Protein AF-A0A523I9Y6-F1 (afdb_monomer_lite)

Sequence (114 aa):
MLWNQKNKSGVCVKTKSHDEVIRVEDNHPALVNKKSFSKVEEFLKNRSPKIPHPRTTNSKYLLSGLLFCARCEPSMVGSAAKSLQHFYYACQNYSTREQICSAKMVNRAKIEKF

Foldseek 3Di:
DKPPQWDDDDPDIDGDDPVRIDDDPPPDPDPDDPVVVVVVVVVCVCVPCVNPPPCQVPDPAPCFVPAADPPQRATWDWDAPDVNPFIWTHHPCVVPPPPRDPDDTHGRVVVVVD

Structure (mmCIF, N/CA/C/O backbone):
data_AF-A0A523I9Y6-F1
#
_entry.id   AF-A0A523I9Y6-F1
#
loop_
_atom_site.group_PDB
_atom_site.id
_atom_site.type_symbol
_atom_site.label_atom_id
_atom_site.label_alt_id
_atom_site.label_comp_id
_atom_site.label_asym_id
_atom_site.label_entity_id
_atom_site.label_seq_id
_atom_site.pdbx_PDB_ins_code
_atom_site.Cartn_x
_atom_site.Cartn_y
_atom_site.Cartn_z
_atom_site.occupancy
_atom_site.B_iso_or_equiv
_atom_site.auth_seq_id
_atom_site.auth_comp_id
_atom_site.auth_asym_id
_atom_site.auth_atom_id
_atom_site.pdbx_PDB_model_num
ATOM 1 N N . MET A 1 1 ? 21.692 -1.315 -26.361 1.00 66.56 1 MET A N 1
ATOM 2 C CA . MET A 1 1 ? 22.968 -1.164 -25.606 1.00 66.56 1 MET A CA 1
ATOM 3 C C . MET A 1 1 ? 23.007 0.232 -24.986 1.00 66.56 1 MET A C 1
ATOM 5 O O . MET A 1 1 ? 22.569 1.163 -25.651 1.00 66.56 1 MET A O 1
ATOM 9 N N . LEU A 1 2 ? 23.452 0.382 -23.730 1.00 70.00 2 LEU A N 1
ATOM 10 C CA . LEU A 1 2 ? 23.564 1.684 -23.047 1.00 70.00 2 LEU A CA 1
ATOM 11 C C . LEU A 1 2 ? 25.017 2.156 -23.086 1.00 70.00 2 LEU A C 1
ATOM 13 O O . LEU A 1 2 ? 25.896 1.461 -22.576 1.00 70.00 2 LEU A O 1
ATOM 17 N N . TRP A 1 3 ? 25.260 3.327 -23.667 1.00 74.56 3 TRP A N 1
ATOM 18 C CA . TRP A 1 3 ? 26.588 3.935 -23.733 1.00 74.56 3 TRP A CA 1
ATOM 19 C C . TRP A 1 3 ? 26.633 5.225 -22.906 1.00 74.56 3 TRP A C 1
ATOM 21 O O . TRP A 1 3 ? 25.608 5.871 -22.692 1.00 74.56 3 TRP A O 1
ATOM 31 N N . ASN A 1 4 ? 27.819 5.602 -22.419 1.00 80.25 4 ASN A N 1
ATOM 32 C CA . ASN A 1 4 ? 28.042 6.870 -21.705 1.00 80.25 4 ASN A CA 1
ATOM 33 C C . ASN A 1 4 ? 27.226 7.060 -20.398 1.00 80.25 4 ASN A C 1
ATOM 35 O O . ASN A 1 4 ? 26.912 8.177 -20.011 1.00 80.25 4 ASN A O 1
ATOM 39 N N . GLN A 1 5 ? 26.871 5.986 -19.685 1.00 78.19 5 GLN A N 1
ATOM 40 C CA . GLN A 1 5 ? 25.910 6.056 -18.567 1.00 78.19 5 GLN A CA 1
ATOM 41 C C . GLN A 1 5 ? 26.435 6.743 -17.287 1.00 78.19 5 GLN A C 1
ATOM 43 O O . GLN A 1 5 ? 25.653 7.244 -16.474 1.00 78.19 5 GLN A O 1
ATOM 48 N N . LYS A 1 6 ? 27.748 6.718 -17.051 1.00 80.56 6 LYS A N 1
ATOM 49 C CA . LYS A 1 6 ? 28.347 7.096 -15.763 1.00 80.56 6 LYS A CA 1
ATOM 50 C C . LYS A 1 6 ? 29.455 8.117 -15.977 1.00 80.56 6 LYS A C 1
ATOM 52 O O . LYS A 1 6 ? 30.318 7.902 -16.821 1.00 80.56 6 LYS A O 1
ATOM 57 N N . ASN A 1 7 ? 29.465 9.170 -15.165 1.00 73.19 7 ASN A N 1
ATOM 58 C CA . ASN A 1 7 ? 30.633 10.034 -15.008 1.00 73.19 7 ASN A CA 1
ATOM 59 C C . ASN A 1 7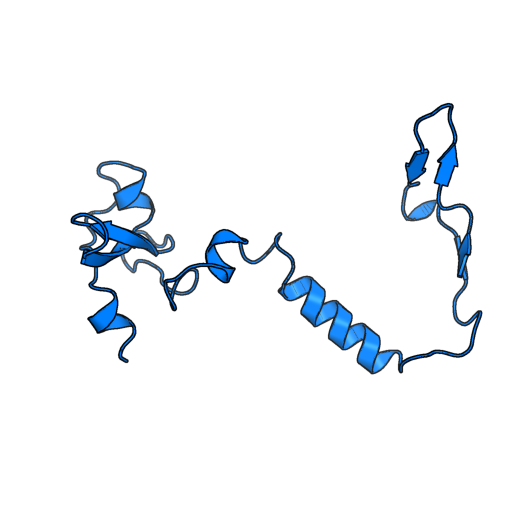 ? 31.384 9.625 -13.741 1.00 73.19 7 ASN A C 1
ATOM 61 O O . ASN A 1 7 ? 30.776 9.420 -12.686 1.00 73.19 7 ASN A O 1
ATOM 65 N N . LYS A 1 8 ? 32.710 9.523 -13.841 1.00 63.44 8 LYS A N 1
ATOM 66 C CA . LYS A 1 8 ? 33.591 9.395 -12.680 1.00 63.44 8 LYS A CA 1
ATOM 67 C C . LYS A 1 8 ? 34.227 10.753 -12.416 1.00 63.44 8 LYS A C 1
ATOM 69 O O . LYS A 1 8 ? 35.038 11.214 -13.209 1.00 63.44 8 LYS A O 1
ATOM 74 N N . SER A 1 9 ? 33.858 11.376 -11.304 1.00 62.06 9 SER A N 1
ATOM 75 C CA . SER A 1 9 ? 34.531 12.561 -10.772 1.00 62.06 9 SER A CA 1
ATOM 76 C C . SER A 1 9 ? 35.033 12.207 -9.371 1.00 62.06 9 SER A C 1
ATOM 78 O O . SER A 1 9 ? 34.295 12.337 -8.393 1.00 62.06 9 SER A O 1
ATOM 80 N N . GLY A 1 10 ? 36.251 11.667 -9.284 1.00 70.81 10 GLY A N 1
ATOM 81 C CA . GLY A 1 10 ? 36.815 11.134 -8.037 1.00 70.81 10 GLY A CA 1
ATOM 82 C C . GLY A 1 10 ? 36.227 9.772 -7.630 1.00 70.81 10 GLY A C 1
ATOM 83 O O . GLY A 1 10 ? 35.988 8.916 -8.481 1.00 70.81 10 GLY A O 1
ATOM 84 N N . VAL A 1 11 ? 36.003 9.566 -6.325 1.00 75.69 11 VAL A N 1
ATOM 85 C CA . VAL A 1 11 ? 35.481 8.308 -5.736 1.00 75.69 11 VAL A CA 1
ATOM 86 C C . VAL A 1 11 ? 33.990 8.094 -6.043 1.00 75.69 11 VAL A C 1
ATOM 88 O O . VAL A 1 11 ? 33.521 6.961 -6.152 1.00 75.69 11 VAL A O 1
ATOM 91 N N . CYS A 1 12 ? 33.232 9.177 -6.223 1.00 60.25 12 CYS A N 1
ATOM 92 C CA . CYS A 1 12 ? 31.788 9.124 -6.424 1.00 60.25 12 CYS A CA 1
ATOM 93 C C . CYS A 1 12 ? 31.440 8.909 -7.904 1.00 60.25 12 CYS A C 1
ATOM 95 O O . CYS A 1 12 ? 31.819 9.701 -8.770 1.00 60.25 12 CYS A O 1
ATOM 97 N N . VAL A 1 13 ? 30.653 7.870 -8.189 1.00 76.44 13 VAL A N 1
ATOM 98 C CA . VAL A 1 13 ? 30.128 7.590 -9.532 1.00 76.44 13 VAL A CA 1
ATOM 99 C C . VAL A 1 13 ? 28.681 8.059 -9.607 1.00 76.44 13 VAL A C 1
ATOM 101 O O . VAL A 1 13 ? 27.813 7.492 -8.946 1.00 76.44 13 VAL A O 1
ATOM 104 N N . LYS A 1 14 ? 28.413 9.087 -10.416 1.00 76.31 14 LYS A N 1
ATOM 105 C CA . LYS A 1 14 ? 27.053 9.593 -10.649 1.00 76.31 14 LYS A CA 1
ATOM 106 C C . LYS A 1 14 ? 26.523 9.063 -11.981 1.00 76.31 14 LYS A C 1
ATOM 108 O O . LYS A 1 14 ? 27.236 9.065 -12.989 1.00 76.31 14 LYS A O 1
ATOM 113 N N . THR A 1 15 ? 25.276 8.598 -11.987 1.00 79.62 15 THR A N 1
ATOM 114 C CA . THR A 1 15 ? 24.532 8.297 -13.218 1.00 79.62 15 THR A CA 1
ATOM 115 C C . THR A 1 15 ? 24.112 9.590 -13.900 1.00 79.62 15 THR A C 1
ATOM 117 O O . THR A 1 15 ? 23.642 10.508 -13.227 1.00 79.62 15 THR A O 1
ATOM 120 N N . LYS A 1 16 ? 24.292 9.655 -15.222 1.00 81.19 16 LYS A N 1
ATOM 121 C CA . LYS A 1 16 ? 23.881 10.810 -16.027 1.00 81.19 16 LYS A CA 1
ATOM 122 C C . LYS A 1 16 ? 22.364 10.931 -16.133 1.00 81.19 16 LYS A C 1
ATOM 124 O O . LYS A 1 16 ? 21.639 9.955 -15.915 1.00 81.19 16 LYS A O 1
ATOM 129 N N . SER A 1 17 ? 21.922 12.136 -16.493 1.00 80.06 17 SER A N 1
ATOM 130 C CA . SER A 1 17 ? 20.553 12.403 -16.941 1.00 80.06 17 SER A CA 1
ATOM 131 C C . SER A 1 17 ? 20.162 11.456 -18.079 1.00 80.06 17 SER A C 1
ATOM 133 O O . SER A 1 17 ? 21.022 11.043 -18.855 1.00 80.06 17 SER A O 1
ATOM 135 N N . HIS A 1 18 ? 18.876 11.115 -18.192 1.00 76.25 18 HIS A N 1
ATOM 136 C CA . HIS A 1 18 ? 18.375 10.213 -19.235 1.00 76.25 18 HIS A CA 1
ATOM 137 C C . HIS A 1 18 ? 18.714 10.715 -20.647 1.00 76.25 18 HIS A C 1
ATOM 139 O O . HIS A 1 18 ? 19.183 9.913 -21.452 1.00 76.25 18 HIS A O 1
ATOM 145 N N . ASP A 1 19 ? 18.598 12.024 -20.889 1.00 79.50 19 ASP A N 1
ATOM 146 C CA . ASP A 1 19 ? 18.868 12.661 -22.188 1.00 79.50 19 ASP A CA 1
ATOM 147 C C . ASP A 1 19 ? 20.335 12.565 -22.638 1.00 79.50 19 ASP A C 1
ATOM 149 O O . ASP A 1 19 ? 20.634 12.575 -23.829 1.00 79.50 19 ASP A O 1
ATOM 153 N N . GLU A 1 20 ? 21.274 12.438 -21.698 1.00 81.69 20 GLU A N 1
ATOM 154 C CA . GLU A 1 20 ? 22.710 12.328 -21.997 1.00 81.69 20 GLU A CA 1
ATOM 155 C C . GLU A 1 20 ? 23.149 10.879 -22.283 1.00 81.69 20 GLU A C 1
ATOM 157 O O . GLU A 1 20 ? 24.283 10.631 -22.715 1.00 81.69 20 GLU A O 1
ATOM 162 N N . VAL A 1 21 ? 22.279 9.902 -22.002 1.00 84.12 21 VAL A N 1
ATOM 163 C CA . VAL A 1 21 ? 22.577 8.476 -22.156 1.00 84.12 21 VAL A CA 1
ATOM 164 C C . VAL A 1 21 ? 22.175 8.010 -23.548 1.00 84.12 21 VAL A C 1
ATOM 166 O O . VAL A 1 21 ? 20.998 7.930 -23.887 1.00 84.12 21 VAL A O 1
ATOM 169 N N . ILE A 1 22 ? 23.168 7.597 -24.333 1.00 85.06 22 ILE A N 1
ATOM 170 C CA . ILE A 1 22 ? 22.950 7.109 -25.694 1.00 85.06 22 ILE A CA 1
ATOM 171 C C . ILE A 1 22 ? 22.402 5.678 -25.631 1.00 85.06 22 ILE A C 1
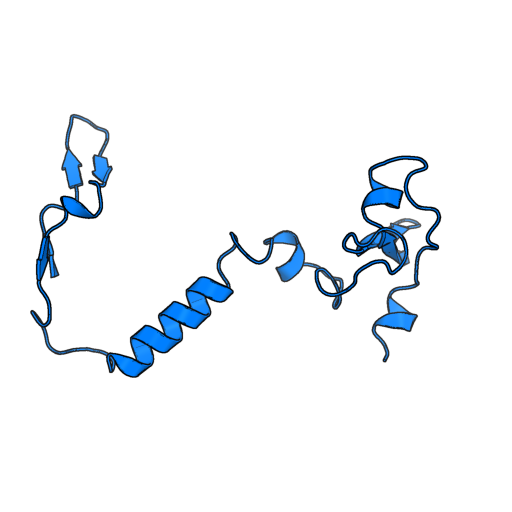ATOM 173 O O . ILE A 1 22 ? 23.044 4.768 -25.088 1.00 85.06 22 ILE A O 1
ATOM 177 N N . ARG A 1 23 ? 21.207 5.480 -26.195 1.00 82.94 23 ARG A N 1
ATOM 178 C CA . ARG A 1 23 ? 20.533 4.182 -26.319 1.00 82.94 23 ARG A CA 1
ATOM 179 C C . ARG A 1 23 ? 20.527 3.758 -27.778 1.00 82.94 23 ARG A C 1
ATOM 181 O O . ARG A 1 23 ? 19.895 4.402 -28.605 1.00 82.94 23 ARG A O 1
ATOM 188 N N . VAL A 1 24 ? 21.240 2.676 -28.077 1.00 86.19 24 VAL A N 1
ATOM 189 C CA . VAL A 1 24 ? 21.205 2.044 -29.403 1.00 86.19 24 VAL A CA 1
ATOM 190 C C . VAL A 1 24 ? 20.179 0.917 -29.371 1.00 86.19 24 VAL A C 1
ATOM 192 O O . VAL A 1 24 ? 20.347 -0.045 -28.603 1.00 86.19 24 VAL A O 1
ATOM 195 N N . GLU A 1 25 ? 19.134 1.066 -30.181 1.00 83.38 25 GLU A N 1
ATOM 196 C CA . GLU A 1 25 ? 18.070 0.077 -30.372 1.00 83.38 25 GLU A CA 1
ATOM 197 C C . GLU A 1 25 ? 18.559 -1.117 -31.207 1.00 83.38 25 GLU A C 1
ATOM 199 O O . GLU A 1 25 ? 19.461 -0.980 -32.030 1.00 83.38 25 GLU A O 1
ATOM 204 N N . ASP A 1 26 ? 17.991 -2.302 -30.955 1.00 83.62 26 ASP A N 1
ATOM 205 C CA . ASP A 1 26 ? 18.192 -3.541 -31.735 1.00 83.62 26 ASP A CA 1
ATOM 206 C C . ASP A 1 26 ? 19.660 -3.986 -31.966 1.00 83.62 26 ASP A C 1
ATOM 208 O O . ASP A 1 26 ? 19.967 -4.748 -32.877 1.00 83.62 26 ASP A O 1
ATOM 212 N N . ASN A 1 27 ? 20.583 -3.584 -31.084 1.00 85.50 27 ASN A N 1
ATOM 213 C CA . ASN A 1 27 ? 22.012 -3.930 -31.176 1.00 85.50 27 ASN A CA 1
ATOM 214 C C . ASN A 1 27 ? 22.327 -5.428 -30.973 1.00 85.50 27 ASN A C 1
ATOM 216 O O . ASN A 1 27 ? 23.432 -5.880 -31.256 1.00 85.50 27 ASN A O 1
ATOM 220 N N . HIS A 1 28 ? 21.405 -6.197 -30.400 1.00 85.75 28 HIS A N 1
ATOM 221 C CA . HIS A 1 28 ? 21.558 -7.634 -30.195 1.00 85.75 28 HIS A CA 1
ATOM 222 C C . HIS A 1 28 ? 20.218 -8.334 -30.435 1.00 85.75 28 HIS A C 1
ATOM 224 O O . HIS A 1 28 ? 19.169 -7.699 -30.275 1.00 85.75 28 HIS A O 1
ATOM 230 N N . PRO A 1 29 ? 20.223 -9.643 -30.745 1.00 90.06 29 PRO A N 1
ATOM 231 C CA . PRO A 1 29 ? 18.997 -10.424 -30.807 1.00 90.06 29 PRO A CA 1
ATOM 232 C C . PRO A 1 29 ? 18.180 -10.247 -29.524 1.00 90.06 29 PRO A C 1
ATOM 234 O O . PRO A 1 29 ? 18.713 -10.287 -28.409 1.00 90.06 29 PRO A O 1
ATOM 237 N N . ALA A 1 30 ? 16.884 -9.991 -29.679 1.00 89.38 30 ALA A N 1
ATOM 238 C CA . ALA A 1 30 ? 15.995 -9.803 -28.546 1.00 89.38 30 ALA A CA 1
ATOM 239 C C . ALA A 1 30 ? 15.818 -11.134 -27.801 1.00 89.38 30 ALA A C 1
ATOM 241 O O . ALA A 1 30 ? 15.406 -12.129 -28.390 1.00 89.38 30 ALA A O 1
ATOM 242 N N . LEU A 1 31 ? 16.096 -11.143 -26.494 1.00 90.44 31 LEU A N 1
ATOM 243 C CA . LEU A 1 31 ? 15.889 -12.323 -25.643 1.00 90.44 31 LEU A CA 1
ATOM 244 C C . LEU A 1 31 ? 14.399 -12.630 -25.437 1.00 90.44 31 LEU A C 1
ATOM 246 O O . LEU A 1 31 ? 14.005 -13.777 -25.259 1.00 90.44 31 LEU A O 1
ATOM 250 N N . VAL A 1 32 ? 13.573 -11.582 -25.429 1.00 92.88 32 VAL A N 1
ATOM 251 C CA . VAL A 1 32 ? 12.131 -11.645 -25.193 1.00 92.88 32 VAL A CA 1
ATOM 252 C C . VAL A 1 32 ? 11.437 -10.735 -26.202 1.00 92.88 32 VAL A C 1
ATOM 254 O O . VAL A 1 32 ? 11.966 -9.689 -26.576 1.00 92.88 32 VAL A O 1
ATOM 257 N N . ASN A 1 33 ? 10.232 -11.113 -26.631 1.00 93.94 33 ASN A N 1
ATOM 258 C CA . ASN A 1 33 ? 9.410 -10.287 -27.512 1.00 93.94 33 ASN A CA 1
ATOM 259 C C . ASN A 1 33 ? 9.138 -8.907 -26.880 1.00 93.94 33 ASN A C 1
ATOM 261 O O . ASN A 1 33 ? 8.695 -8.830 -25.729 1.00 93.94 33 ASN A O 1
ATOM 265 N N . LYS A 1 34 ? 9.322 -7.833 -27.663 1.00 90.62 34 LYS A N 1
ATOM 266 C CA . LYS A 1 34 ? 9.038 -6.440 -27.273 1.00 90.62 34 LYS A CA 1
ATOM 267 C C . LYS A 1 34 ? 7.647 -6.294 -26.638 1.00 90.62 34 LYS A C 1
ATOM 269 O O . LYS A 1 34 ? 7.523 -5.684 -25.584 1.00 90.62 34 LYS A O 1
ATOM 274 N N . LYS A 1 35 ? 6.616 -6.948 -27.191 1.00 94.69 35 LYS A N 1
ATOM 275 C CA . LYS A 1 35 ? 5.243 -6.914 -26.649 1.00 94.69 35 LYS A CA 1
ATOM 276 C C . LYS A 1 35 ? 5.150 -7.490 -25.234 1.00 94.69 35 LYS A C 1
ATOM 278 O O . LYS A 1 35 ? 4.445 -6.943 -24.390 1.00 94.69 35 LYS A O 1
ATOM 283 N N . SER A 1 36 ? 5.834 -8.602 -24.973 1.00 95.50 36 SER A N 1
ATOM 284 C CA . SER A 1 36 ? 5.860 -9.218 -23.642 1.00 95.50 36 SER A CA 1
ATOM 285 C C . SER A 1 36 ? 6.644 -8.354 -22.659 1.00 95.50 36 SER A C 1
ATOM 287 O O . SER A 1 36 ? 6.206 -8.178 -21.526 1.00 95.50 36 SER A O 1
ATOM 289 N N . PHE A 1 37 ? 7.755 -7.766 -23.107 1.00 94.00 37 PHE A N 1
ATOM 290 C CA . PHE A 1 37 ? 8.555 -6.854 -22.296 1.00 94.00 37 PHE A CA 1
ATOM 291 C C . PHE A 1 37 ? 7.760 -5.610 -21.875 1.00 94.00 37 PHE A C 1
ATOM 293 O O . PHE A 1 37 ? 7.685 -5.325 -20.682 1.00 94.00 37 PHE A O 1
ATOM 300 N N . SER A 1 38 ? 7.088 -4.934 -22.813 1.00 94.69 38 SER A N 1
ATOM 301 C CA . SER A 1 38 ? 6.267 -3.752 -22.509 1.00 94.69 38 SER A CA 1
ATOM 302 C C . SER A 1 38 ? 5.145 -4.063 -21.516 1.00 94.69 38 SER A C 1
ATOM 304 O O . SER A 1 38 ? 4.945 -3.315 -20.564 1.00 94.69 38 SER A O 1
ATOM 306 N N . LYS A 1 39 ? 4.471 -5.214 -21.659 1.00 96.62 39 LYS A N 1
ATOM 307 C CA . LYS A 1 39 ? 3.452 -5.658 -20.689 1.00 96.62 39 LYS A CA 1
ATOM 308 C C . LYS A 1 39 ? 4.028 -5.852 -19.286 1.00 96.62 39 LYS A C 1
ATOM 310 O O . LYS A 1 39 ? 3.415 -5.454 -18.301 1.00 96.62 39 LYS A O 1
ATOM 315 N N . VAL A 1 40 ? 5.200 -6.479 -19.176 1.00 96.12 40 VAL A N 1
ATOM 316 C CA . VAL A 1 40 ? 5.867 -6.664 -17.879 1.00 96.12 40 VAL A CA 1
ATOM 317 C C . VAL A 1 40 ? 6.276 -5.317 -17.287 1.00 96.12 40 VAL A C 1
ATOM 319 O O . VAL A 1 40 ? 6.098 -5.109 -16.089 1.00 96.12 40 VAL A O 1
ATOM 322 N N . GLU A 1 41 ? 6.761 -4.386 -18.105 1.00 95.12 41 GLU A N 1
AT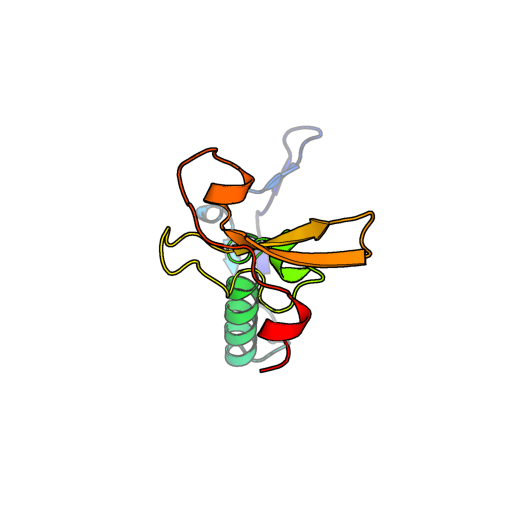OM 323 C CA . GLU A 1 41 ? 7.098 -3.033 -17.663 1.00 95.12 41 GLU A CA 1
ATOM 324 C C . GLU A 1 41 ? 5.877 -2.298 -17.084 1.00 95.12 41 GLU A C 1
ATOM 326 O O . GLU A 1 41 ? 5.981 -1.681 -16.023 1.00 95.12 41 GL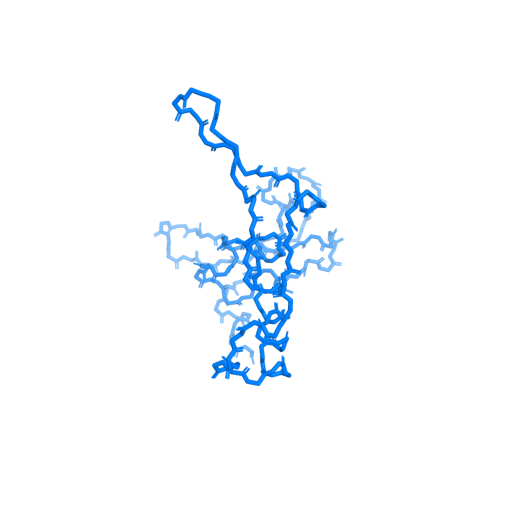U A O 1
ATOM 331 N N . GLU A 1 42 ? 4.707 -2.412 -17.717 1.00 95.62 42 GLU A N 1
ATOM 332 C CA . GLU A 1 42 ? 3.442 -1.880 -17.189 1.00 95.62 42 GLU A CA 1
ATOM 333 C C . GLU A 1 42 ? 3.065 -2.520 -15.846 1.00 95.62 42 GLU A C 1
ATOM 335 O O . GLU A 1 42 ? 2.744 -1.811 -14.888 1.00 95.62 42 GLU A O 1
ATOM 340 N N . PHE A 1 43 ? 3.170 -3.848 -15.722 1.00 94.81 43 PHE A N 1
ATOM 341 C CA . PHE A 1 43 ? 2.919 -4.529 -14.448 1.00 94.81 43 PHE A CA 1
ATOM 342 C C . PHE A 1 43 ? 3.879 -4.076 -13.344 1.00 94.81 43 PHE A C 1
ATOM 344 O O . PHE A 1 43 ? 3.455 -3.883 -12.202 1.00 94.81 43 PHE A O 1
ATOM 351 N N . LEU A 1 44 ? 5.160 -3.886 -13.667 1.00 93.94 44 LEU A N 1
ATOM 352 C CA . LEU A 1 44 ? 6.160 -3.393 -12.721 1.00 93.94 44 LEU A CA 1
ATOM 353 C C . LEU A 1 44 ? 5.890 -1.942 -12.316 1.00 93.94 44 LEU A C 1
ATOM 355 O O . LEU A 1 44 ? 5.996 -1.620 -11.133 1.00 93.94 44 LEU A O 1
ATOM 359 N N . LYS A 1 45 ? 5.488 -1.084 -13.263 1.00 92.94 45 LYS A N 1
ATOM 360 C CA . LYS A 1 45 ? 5.075 0.298 -12.980 1.00 92.94 45 LYS A CA 1
ATOM 361 C C . LYS A 1 45 ? 3.897 0.321 -12.012 1.00 92.94 45 LYS A C 1
ATOM 363 O O . LYS A 1 45 ? 3.995 0.990 -10.989 1.00 92.94 45 LYS A O 1
ATOM 368 N N . ASN A 1 46 ? 2.857 -0.473 -12.263 1.00 90.62 46 ASN A N 1
ATOM 369 C CA . ASN A 1 46 ? 1.668 -0.547 -11.403 1.00 90.62 46 ASN A CA 1
ATOM 370 C C . ASN A 1 46 ? 1.968 -1.093 -9.996 1.00 90.62 46 ASN A C 1
ATOM 372 O O . ASN A 1 46 ? 1.340 -0.683 -9.023 1.00 90.62 46 ASN A O 1
ATOM 376 N N . ARG A 1 47 ? 2.948 -1.996 -9.869 1.00 89.12 47 ARG A N 1
ATOM 377 C CA . ARG A 1 47 ? 3.405 -2.554 -8.581 1.00 89.12 47 ARG A CA 1
ATOM 378 C C . ARG A 1 47 ? 4.482 -1.711 -7.890 1.00 89.12 47 ARG A C 1
ATOM 380 O O . ARG A 1 47 ? 4.961 -2.098 -6.826 1.00 89.12 47 ARG A O 1
ATOM 387 N N . SER A 1 48 ? 4.895 -0.595 -8.489 1.00 90.38 48 SER A N 1
ATOM 388 C CA . SER A 1 48 ? 5.951 0.264 -7.955 1.00 90.38 48 SER A CA 1
ATOM 389 C C . SER A 1 48 ? 5.595 0.758 -6.552 1.00 90.38 48 SER A C 1
ATOM 391 O O . SER A 1 48 ? 4.496 1.265 -6.371 1.00 90.38 48 SER A O 1
ATOM 393 N N . PRO A 1 49 ? 6.515 0.745 -5.572 1.00 85.88 49 PRO A N 1
ATOM 394 C CA . PRO A 1 49 ? 6.242 1.204 -4.203 1.00 85.88 49 PRO A CA 1
ATOM 395 C C . PRO A 1 49 ? 5.861 2.694 -4.102 1.00 85.88 49 PRO A C 1
ATOM 397 O O . PRO A 1 49 ? 5.470 3.160 -3.035 1.00 85.88 49 PRO A O 1
ATOM 400 N N . LYS A 1 50 ? 5.991 3.450 -5.204 1.00 88.00 50 LYS A N 1
ATOM 401 C CA . LYS A 1 50 ? 5.469 4.817 -5.334 1.00 88.00 50 LYS A CA 1
ATOM 402 C C . LYS A 1 50 ? 3.940 4.865 -5.446 1.00 88.00 50 LYS A C 1
ATOM 404 O O . LYS A 1 50 ? 3.369 5.902 -5.136 1.00 88.00 50 LYS A O 1
ATOM 409 N N . ILE A 1 51 ? 3.308 3.791 -5.931 1.00 86.50 51 ILE A N 1
ATOM 410 C CA . ILE A 1 51 ? 1.860 3.699 -6.152 1.00 86.50 51 ILE A CA 1
ATOM 411 C C . ILE A 1 51 ? 1.209 3.008 -4.939 1.00 86.50 51 ILE A C 1
ATOM 413 O O . ILE A 1 51 ? 0.694 3.729 -4.083 1.00 86.50 51 ILE A O 1
ATOM 417 N N . PRO A 1 52 ? 1.250 1.668 -4.751 1.00 84.25 52 PRO A N 1
ATOM 418 C CA . PRO A 1 52 ? 0.892 1.089 -3.463 1.00 84.25 52 PRO A CA 1
ATOM 419 C C . PRO A 1 52 ? 2.012 1.291 -2.440 1.00 84.25 52 PRO A C 1
ATOM 421 O O . PRO A 1 52 ? 3.165 0.918 -2.658 1.00 84.25 52 PRO A O 1
ATOM 424 N N . HIS A 1 53 ? 1.653 1.814 -1.268 1.00 84.25 53 HIS A N 1
ATOM 425 C CA . HIS A 1 53 ? 2.590 1.918 -0.156 1.00 84.25 53 HIS A CA 1
ATOM 426 C C . HIS A 1 53 ? 3.037 0.507 0.303 1.00 84.25 53 HIS A C 1
ATOM 428 O O . HIS A 1 53 ? 2.178 -0.342 0.556 1.00 84.25 53 HIS A O 1
ATOM 434 N N . PRO A 1 54 ? 4.343 0.231 0.507 1.00 85.81 54 PRO A N 1
ATOM 435 C CA . PRO A 1 54 ? 4.850 -1.108 0.861 1.00 85.81 54 PRO A CA 1
ATOM 436 C C . PRO A 1 54 ? 4.238 -1.720 2.130 1.00 85.81 54 PRO A C 1
ATOM 438 O O . PRO A 1 54 ? 4.131 -2.936 2.286 1.00 85.81 54 PRO A O 1
ATOM 441 N N . ARG A 1 55 ? 3.818 -0.867 3.071 1.00 83.38 55 ARG A N 1
ATOM 442 C CA . ARG A 1 55 ? 3.120 -1.299 4.294 1.00 83.38 55 ARG A CA 1
ATOM 443 C C . ARG A 1 55 ? 1.751 -1.915 4.002 1.00 83.38 55 ARG A C 1
ATOM 445 O O . ARG A 1 55 ? 1.308 -2.757 4.772 1.00 83.38 55 ARG A O 1
ATOM 452 N N . THR A 1 56 ? 1.103 -1.495 2.920 1.00 84.44 56 THR A N 1
ATOM 453 C CA . THR A 1 56 ? -0.195 -2.006 2.477 1.00 84.44 56 THR A CA 1
ATOM 454 C C . THR A 1 56 ? -0.032 -3.387 1.851 1.00 84.44 56 THR A C 1
ATOM 456 O O . THR A 1 56 ? -0.760 -4.305 2.215 1.00 84.44 56 THR A O 1
ATOM 459 N N . THR A 1 57 ? 0.978 -3.568 0.991 1.00 83.81 57 THR A N 1
ATOM 460 C CA . THR A 1 57 ? 1.236 -4.848 0.309 1.00 83.81 57 THR A CA 1
ATOM 461 C C . THR A 1 57 ? 1.696 -5.947 1.264 1.00 83.81 57 THR A C 1
ATOM 463 O O . THR A 1 57 ? 1.298 -7.094 1.107 1.00 83.81 57 THR A O 1
ATOM 466 N N . ASN A 1 58 ? 2.495 -5.605 2.280 1.00 85.81 58 ASN A N 1
ATOM 467 C CA . ASN A 1 58 ? 2.984 -6.559 3.286 1.00 85.81 58 ASN A CA 1
ATOM 468 C C . ASN A 1 58 ? 2.074 -6.661 4.522 1.00 85.81 58 ASN A C 1
ATOM 470 O O . ASN A 1 58 ? 2.474 -7.203 5.556 1.00 85.81 58 ASN A O 1
ATOM 474 N N . SER A 1 59 ? 0.875 -6.079 4.473 1.00 86.25 59 SER A N 1
ATOM 475 C CA . SER A 1 59 ? 0.009 -6.010 5.644 1.00 86.25 59 SER A CA 1
ATOM 476 C C . SER A 1 59 ? -0.654 -7.364 5.924 1.00 86.25 59 SER A C 1
ATOM 478 O O . SER A 1 59 ? -1.035 -8.088 5.010 1.00 86.25 59 SER A O 1
ATOM 480 N N . LYS A 1 60 ? -0.872 -7.687 7.205 1.00 88.19 60 LYS A N 1
ATOM 481 C CA . LYS A 1 60 ? -1.647 -8.877 7.608 1.00 88.19 60 LYS A CA 1
ATOM 482 C C . LYS A 1 60 ? -3.153 -8.739 7.347 1.00 88.19 60 LYS A C 1
ATOM 484 O O . LYS A 1 60 ? -3.877 -9.685 7.625 1.00 88.19 60 LYS A O 1
ATOM 489 N N . TYR A 1 61 ? -3.616 -7.575 6.899 1.00 91.75 61 TYR A N 1
ATOM 490 C CA . TYR A 1 61 ? -5.019 -7.202 6.730 1.00 91.75 61 TYR A CA 1
ATOM 491 C C . TYR A 1 61 ? -5.360 -7.219 5.237 1.00 91.75 61 TYR A C 1
ATOM 493 O O . TYR A 1 61 ? -4.740 -6.493 4.460 1.00 91.75 61 TYR A O 1
ATOM 501 N N . LEU A 1 62 ? -6.329 -8.039 4.830 1.00 91.75 62 LEU A N 1
ATOM 502 C CA . LEU A 1 62 ? -6.591 -8.314 3.410 1.00 91.75 62 LEU A CA 1
ATOM 503 C C . LEU A 1 62 ? -7.108 -7.089 2.648 1.00 91.75 62 LEU A C 1
ATOM 505 O O . LEU A 1 62 ? -6.819 -6.927 1.468 1.00 91.75 62 LEU A O 1
ATOM 509 N N . LEU A 1 63 ? -7.846 -6.212 3.330 1.00 91.75 63 LEU A N 1
ATOM 510 C CA . LEU A 1 63 ? -8.510 -5.055 2.727 1.00 91.75 63 LEU A CA 1
ATOM 511 C C . LEU A 1 63 ? -7.728 -3.747 2.924 1.00 91.75 63 LEU A C 1
ATOM 513 O O . LEU A 1 63 ? -8.254 -2.662 2.662 1.00 91.75 63 LEU A O 1
ATOM 517 N N . SER A 1 64 ? -6.475 -3.817 3.388 1.00 88.69 64 SER A N 1
ATOM 518 C CA . SER A 1 64 ? -5.626 -2.627 3.499 1.00 88.69 64 SER A CA 1
ATOM 519 C C . SER A 1 64 ? -5.472 -1.948 2.141 1.00 88.69 64 SER A C 1
ATOM 521 O O . SER A 1 64 ? -5.083 -2.581 1.164 1.00 88.69 64 SER A O 1
ATOM 523 N N . GLY A 1 65 ? -5.743 -0.643 2.084 1.00 85.62 65 GLY A N 1
ATOM 524 C CA . GLY A 1 65 ? -5.652 0.147 0.849 1.00 85.62 65 GLY A CA 1
ATOM 525 C C . GLY A 1 65 ? -6.821 -0.028 -0.125 1.00 85.62 65 GLY A C 1
ATOM 526 O O . GLY A 1 65 ? -6.876 0.695 -1.113 1.00 85.62 65 GLY A O 1
ATOM 527 N N . LEU A 1 66 ? -7.756 -0.938 0.160 1.00 90.12 66 LEU A N 1
ATOM 528 C CA . LEU A 1 66 ? -9.014 -1.096 -0.579 1.00 90.12 66 LEU A CA 1
ATOM 529 C C . LEU A 1 66 ? -10.198 -0.518 0.196 1.00 90.12 66 LEU A C 1
ATOM 531 O O . LEU A 1 66 ? -11.165 -0.044 -0.392 1.00 90.12 66 LEU A O 1
ATOM 535 N N . LEU A 1 67 ? -10.132 -0.580 1.526 1.00 91.44 67 LEU A N 1
ATOM 536 C CA . LEU A 1 67 ? -11.218 -0.158 2.391 1.00 91.44 67 LEU A CA 1
ATOM 537 C C . LEU A 1 67 ? -11.122 1.343 2.671 1.00 91.44 67 LEU A C 1
ATOM 539 O O . LEU A 1 67 ? -10.144 1.817 3.252 1.00 91.44 67 LEU A O 1
ATOM 543 N N . PHE A 1 68 ? -12.169 2.073 2.299 1.00 93.00 68 PHE A N 1
ATOM 544 C CA . PHE A 1 68 ? -12.321 3.502 2.555 1.00 93.00 68 PHE A CA 1
ATOM 545 C C . PHE A 1 68 ? -13.486 3.743 3.502 1.00 93.00 68 PHE A C 1
ATOM 547 O O . PHE A 1 68 ? -14.468 2.997 3.531 1.00 93.00 68 PHE A O 1
ATOM 554 N N . CYS A 1 69 ? -13.381 4.787 4.311 1.00 91.75 69 CYS A N 1
ATOM 555 C CA . CYS A 1 69 ? -14.464 5.148 5.203 1.00 91.75 69 CYS A CA 1
ATOM 556 C C . CYS A 1 69 ? -15.512 5.980 4.461 1.00 91.75 69 CYS A C 1
ATOM 558 O O . CYS A 1 69 ? -15.215 7.072 3.995 1.00 91.75 69 CYS A O 1
ATOM 560 N N . ALA A 1 70 ? -16.766 5.534 4.476 1.00 90.81 70 ALA A N 1
ATOM 561 C CA . ALA A 1 70 ? -17.877 6.245 3.837 1.00 90.81 70 ALA A CA 1
ATOM 562 C C . ALA A 1 70 ? -18.205 7.630 4.441 1.00 90.81 70 ALA A C 1
ATOM 564 O O . ALA A 1 70 ? -19.010 8.359 3.879 1.00 90.81 70 ALA A O 1
ATOM 565 N N . ARG A 1 71 ? -17.639 7.982 5.607 1.00 89.56 71 ARG A N 1
ATOM 566 C CA . ARG A 1 71 ? -17.878 9.281 6.268 1.00 89.56 71 ARG A CA 1
ATOM 567 C C . ARG A 1 71 ? -16.774 10.293 6.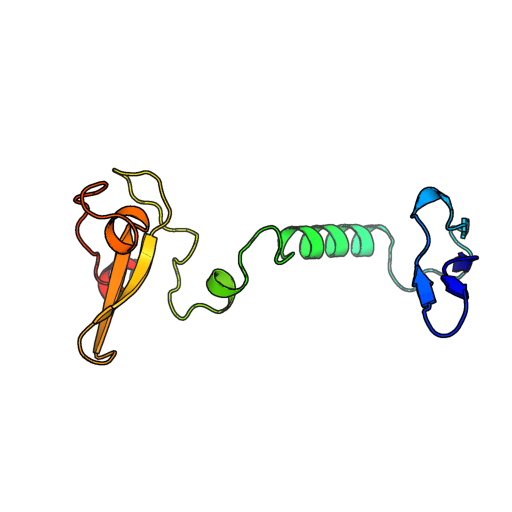011 1.00 89.56 71 ARG A C 1
ATOM 569 O O . ARG A 1 71 ? -17.059 11.449 5.748 1.00 89.56 71 ARG A O 1
ATOM 576 N N . CYS A 1 72 ? -15.529 9.865 6.236 1.00 88.62 72 CYS A N 1
ATOM 577 C CA . CYS A 1 72 ? -14.363 10.737 6.167 1.00 88.62 72 CYS A CA 1
ATOM 578 C C . CYS A 1 72 ? -13.772 10.751 4.745 1.00 88.62 72 CYS A C 1
ATOM 580 O O . CYS A 1 72 ? -13.148 11.749 4.417 1.00 88.62 72 CYS A O 1
ATOM 582 N N . GLU A 1 73 ? -13.945 9.667 3.966 1.00 90.44 73 GLU A N 1
ATOM 583 C CA . GLU A 1 73 ? -13.268 9.271 2.707 1.00 90.44 73 GLU A CA 1
ATOM 584 C C . GLU A 1 73 ? -11.856 8.652 2.799 1.00 90.44 73 GLU A C 1
ATOM 586 O O . GLU A 1 73 ? -11.554 7.792 1.970 1.00 90.44 73 GLU A O 1
ATOM 591 N N . PRO A 1 74 ? -10.985 8.946 3.790 1.00 90.12 74 PRO A N 1
ATOM 592 C CA . PRO A 1 74 ? -9.717 8.262 3.932 1.00 90.12 74 PRO A CA 1
ATOM 593 C C . PRO A 1 74 ? -9.810 6.751 4.030 1.00 90.12 74 PRO A C 1
ATOM 595 O O . PRO A 1 74 ? -10.801 6.164 4.482 1.00 90.12 74 PRO A O 1
ATOM 598 N N . SER A 1 75 ? -8.676 6.145 3.687 1.00 91.12 75 SER A N 1
ATOM 599 C CA . SER A 1 75 ? -8.439 4.724 3.871 1.00 91.12 75 SER A CA 1
ATOM 600 C C . SER A 1 75 ? -8.625 4.308 5.331 1.00 91.12 75 SER A C 1
ATOM 602 O O . SER A 1 75 ? -8.369 5.068 6.277 1.00 91.12 75 SER A O 1
ATOM 604 N N . MET A 1 76 ? -9.085 3.079 5.521 1.00 91.94 76 MET A N 1
ATOM 605 C CA . MET A 1 76 ? -9.136 2.449 6.827 1.00 91.94 76 MET A CA 1
ATOM 606 C C . MET A 1 76 ? -7.867 1.629 7.051 1.00 91.94 76 MET A C 1
ATOM 608 O O . MET A 1 76 ? -7.405 0.893 6.180 1.00 91.94 76 MET A O 1
ATOM 612 N N . VAL A 1 77 ? -7.303 1.765 8.246 1.00 91.31 77 VAL A N 1
ATOM 613 C CA . VAL A 1 77 ? -6.050 1.137 8.657 1.00 91.31 77 VAL A CA 1
ATOM 614 C C . VAL A 1 77 ? -6.355 0.013 9.640 1.00 91.31 77 VAL A C 1
ATOM 616 O O . VAL A 1 77 ? -7.239 0.131 10.492 1.00 91.31 77 VAL A O 1
ATOM 619 N N . GLY A 1 78 ? -5.616 -1.088 9.526 1.00 91.88 78 GLY A N 1
ATOM 620 C CA . GLY A 1 78 ? -5.681 -2.187 10.478 1.00 91.88 78 GLY A CA 1
ATOM 621 C C . GLY A 1 78 ? -5.148 -1.784 11.856 1.00 91.88 78 GLY A C 1
ATOM 622 O O . GLY A 1 78 ? -4.008 -1.336 11.977 1.00 91.88 78 GLY A O 1
ATOM 623 N N . SER A 1 79 ? -5.955 -1.984 12.893 1.00 91.00 79 SER A N 1
ATOM 624 C CA . SER A 1 79 ? -5.621 -1.736 14.294 1.00 91.00 79 SER A CA 1
ATOM 625 C C . SER A 1 79 ? -5.779 -3.013 15.111 1.00 91.00 79 SER A C 1
ATOM 627 O O . SER A 1 79 ? -6.788 -3.715 15.011 1.00 91.00 79 SER A O 1
ATOM 629 N N . ALA A 1 80 ? -4.767 -3.321 15.919 1.00 91.88 80 ALA A N 1
ATOM 630 C CA . ALA A 1 80 ? -4.799 -4.453 16.828 1.00 91.88 80 ALA A CA 1
ATOM 631 C C . ALA A 1 80 ? -5.012 -3.964 18.263 1.00 91.88 80 ALA A C 1
ATOM 633 O O . ALA A 1 80 ? -4.365 -3.018 18.705 1.00 91.88 80 ALA A O 1
ATOM 634 N N . ALA A 1 81 ? -5.895 -4.632 18.995 1.00 89.44 81 ALA A N 1
ATOM 635 C CA . ALA A 1 81 ? -6.210 -4.326 20.385 1.00 89.44 81 ALA A CA 1
ATOM 636 C C . ALA A 1 81 ? -5.953 -5.543 21.282 1.00 89.44 81 ALA A C 1
ATOM 638 O O . ALA A 1 81 ? -5.879 -6.672 20.791 1.00 89.44 81 ALA A O 1
ATOM 639 N N . LYS A 1 82 ? -5.840 -5.292 22.596 1.00 88.69 82 LYS A N 1
ATOM 640 C CA . LYS A 1 82 ? -5.586 -6.298 23.644 1.00 88.69 82 LYS A CA 1
ATOM 641 C C . LYS A 1 82 ? -4.472 -7.272 23.243 1.00 88.69 82 LYS A C 1
ATOM 643 O O . LYS A 1 82 ? -4.754 -8.414 22.906 1.00 88.69 82 LYS A O 1
ATOM 648 N N . SER A 1 83 ? -3.230 -6.779 23.181 1.00 89.12 83 SER A N 1
ATOM 649 C CA . SER A 1 83 ? -2.040 -7.605 22.900 1.00 89.12 83 SER A CA 1
ATOM 650 C C . SER A 1 83 ? -2.189 -8.547 21.688 1.00 89.12 83 SER A C 1
ATOM 652 O O . SER A 1 83 ? -1.828 -9.716 21.751 1.00 89.12 83 SER A O 1
ATOM 654 N N . LEU A 1 84 ? -2.701 -8.019 20.565 1.00 86.06 84 LEU A N 1
ATOM 655 C CA . LEU A 1 84 ? -2.914 -8.747 19.300 1.00 86.06 84 LEU A CA 1
ATOM 656 C C . LEU A 1 84 ? -4.016 -9.825 19.338 1.00 86.06 84 LEU A C 1
ATOM 658 O O . LEU A 1 84 ? -4.085 -10.650 18.430 1.00 86.06 84 LEU A O 1
ATOM 662 N N . GLN A 1 85 ? -4.905 -9.816 20.334 1.00 90.00 85 GLN A N 1
ATOM 663 C CA . GLN A 1 85 ? -6.041 -10.747 20.390 1.00 90.00 85 GLN A CA 1
ATOM 664 C C . GLN A 1 85 ? -7.199 -10.332 19.478 1.00 90.00 85 GLN A C 1
ATOM 666 O O . GLN A 1 85 ? -7.956 -11.177 18.999 1.00 90.00 85 GLN A O 1
ATOM 671 N N . HIS A 1 86 ? -7.360 -9.031 19.234 1.00 91.19 86 HIS A N 1
ATOM 672 C CA . HIS A 1 86 ? -8.445 -8.518 18.405 1.00 91.19 86 HIS A CA 1
ATOM 673 C C . HIS A 1 86 ? -7.919 -7.631 17.285 1.00 91.19 86 HIS A C 1
ATOM 675 O O . HIS A 1 86 ? -7.084 -6.758 17.515 1.00 91.19 86 HIS A O 1
ATOM 681 N N . PHE A 1 87 ? -8.466 -7.823 16.087 1.00 93.94 87 PHE A N 1
ATOM 682 C CA . PHE A 1 87 ? -8.091 -7.086 14.887 1.00 93.94 87 PHE A CA 1
ATOM 683 C C . PHE A 1 87 ? -9.294 -6.324 14.338 1.00 93.94 87 PHE A C 1
ATOM 685 O O . PHE A 1 87 ? -10.375 -6.888 14.142 1.00 93.94 87 PHE A O 1
ATOM 692 N N . TYR A 1 88 ? -9.087 -5.044 14.062 1.00 93.69 88 TYR A N 1
ATOM 693 C CA . TYR A 1 88 ? -10.107 -4.124 13.585 1.00 93.69 88 TYR A CA 1
ATOM 694 C C . TYR A 1 88 ? -9.594 -3.308 12.402 1.00 93.69 88 TYR A C 1
ATOM 696 O O . TYR A 1 88 ? -8.392 -3.140 12.229 1.00 93.69 88 TYR A O 1
ATOM 704 N N . TYR A 1 89 ? -10.513 -2.757 11.622 1.00 93.88 89 TYR A N 1
ATOM 705 C CA . TYR A 1 89 ? -10.264 -1.675 10.679 1.00 93.88 89 TYR A CA 1
ATOM 706 C C . TYR A 1 89 ? -10.791 -0.363 11.274 1.00 93.88 89 TYR A C 1
ATOM 708 O O . TYR A 1 89 ? -11.942 -0.303 11.714 1.00 93.88 89 TYR A O 1
ATOM 716 N N . ALA A 1 90 ? -9.971 0.688 11.279 1.00 93.00 90 ALA A N 1
ATOM 717 C CA . ALA A 1 90 ? -10.305 2.018 11.804 1.00 93.00 90 ALA A CA 1
ATOM 718 C C . ALA A 1 90 ? -10.068 3.107 10.735 1.00 93.00 90 ALA A C 1
ATOM 720 O O . ALA A 1 90 ? -9.104 2.994 9.984 1.00 93.00 90 ALA A O 1
ATOM 721 N N . CYS A 1 91 ? -10.903 4.164 10.648 1.00 92.75 91 CYS A N 1
ATOM 722 C CA . CYS A 1 91 ? -10.616 5.313 9.752 1.00 92.75 91 CYS A CA 1
ATOM 723 C C . CYS A 1 91 ? -9.252 5.899 10.143 1.00 92.75 91 CYS A C 1
ATOM 725 O O . CYS A 1 91 ? -8.986 6.122 11.326 1.00 92.75 91 CYS A O 1
ATOM 727 N N . GLN A 1 92 ? -8.391 6.159 9.156 1.00 90.06 92 GLN A N 1
ATOM 728 C CA . GLN A 1 92 ? -7.077 6.757 9.392 1.00 90.06 92 GLN A CA 1
ATOM 729 C C . GLN A 1 92 ? -7.190 8.085 10.147 1.00 90.06 92 GLN A C 1
ATOM 731 O O . GLN A 1 92 ? -6.459 8.308 11.108 1.00 90.06 92 GLN A O 1
ATOM 736 N N . ASN A 1 93 ? -8.167 8.925 9.784 1.00 90.81 93 ASN A N 1
ATOM 737 C CA . ASN A 1 93 ? -8.410 10.169 10.509 1.00 90.81 93 ASN A CA 1
ATOM 738 C C . ASN A 1 93 ? -8.801 9.906 11.961 1.00 90.81 93 ASN A C 1
ATOM 740 O O . ASN A 1 93 ? -8.237 10.557 12.815 1.00 90.81 93 ASN A O 1
ATOM 744 N N . TYR A 1 94 ? -9.664 8.928 12.258 1.00 88.81 94 TYR A N 1
ATOM 745 C CA . TYR A 1 94 ? -9.992 8.578 13.649 1.00 88.81 94 TYR A CA 1
ATOM 746 C C . TYR A 1 94 ? -8.759 8.118 14.446 1.00 88.81 94 TYR A C 1
ATOM 748 O O . TYR A 1 94 ? -8.638 8.429 15.624 1.00 88.81 94 TYR A O 1
ATOM 756 N N . SER A 1 95 ? -7.833 7.393 13.807 1.00 85.81 95 SER A N 1
ATOM 757 C CA . SER A 1 95 ? -6.635 6.871 14.476 1.00 85.81 95 SER A CA 1
ATOM 758 C C . SER A 1 95 ? -5.516 7.899 14.656 1.00 85.81 95 SER A C 1
ATOM 760 O O . SER A 1 95 ? -4.705 7.735 15.563 1.00 85.81 95 SER A O 1
ATOM 762 N N . THR A 1 96 ? -5.392 8.882 13.763 1.00 85.06 96 THR A N 1
ATOM 763 C CA . THR A 1 96 ? -4.266 9.835 13.755 1.00 85.06 96 THR A CA 1
ATOM 764 C C . THR A 1 96 ? -4.670 11.229 14.221 1.00 85.06 96 THR A C 1
ATOM 766 O O . THR A 1 96 ? -3.833 11.961 14.738 1.00 85.06 96 THR A O 1
ATOM 769 N N . ARG A 1 97 ? -5.927 11.625 14.009 1.00 81.81 97 ARG A N 1
ATOM 770 C CA . ARG A 1 97 ? -6.424 12.972 14.282 1.00 81.81 97 ARG A CA 1
ATOM 771 C C . ARG A 1 97 ? -7.668 12.891 15.158 1.00 81.81 97 ARG A C 1
ATOM 773 O O . ARG A 1 97 ? -8.714 12.387 14.752 1.00 81.81 97 ARG A O 1
ATOM 780 N N . GLU A 1 98 ? -7.565 13.417 16.365 1.00 75.44 98 GLU A N 1
ATOM 781 C CA . GLU A 1 98 ? -8.691 13.433 17.289 1.00 75.44 98 GLU A CA 1
ATOM 782 C C . GLU A 1 98 ? -9.866 14.240 16.701 1.00 75.44 98 GLU A C 1
ATOM 784 O O . GLU A 1 98 ? -9.675 15.249 16.024 1.00 75.44 98 GLU A O 1
ATOM 789 N N . GLN A 1 99 ? -11.094 13.763 16.928 1.00 77.88 99 GLN A N 1
ATOM 790 C CA . GLN A 1 99 ? -12.362 14.436 16.596 1.00 77.88 99 GLN A CA 1
ATOM 791 C C . GLN A 1 99 ? -12.709 14.671 15.109 1.00 77.88 99 GLN A C 1
ATOM 793 O O . GLN A 1 99 ? -13.766 15.227 14.825 1.00 77.88 99 GLN A O 1
ATOM 798 N N . ILE A 1 100 ? -11.915 14.211 14.136 1.00 85.25 100 ILE A N 1
ATOM 799 C CA . ILE A 1 100 ? -12.253 14.410 12.705 1.00 85.25 100 ILE A CA 1
ATOM 800 C C . ILE A 1 100 ? -13.285 13.403 12.196 1.00 85.25 100 ILE A C 1
ATOM 802 O O . ILE A 1 100 ? -14.094 13.703 11.320 1.00 85.25 100 ILE A O 1
ATOM 806 N N . CYS A 1 101 ? -13.247 12.174 12.704 1.00 86.88 101 CYS A N 1
ATOM 807 C CA . CYS A 1 101 ? -14.144 11.122 12.253 1.00 86.88 101 CYS A CA 1
ATOM 808 C C . CYS A 1 101 ? -14.671 10.331 13.442 1.00 86.88 101 CYS A C 1
ATOM 810 O O . CYS A 1 101 ? -13.896 9.844 14.250 1.00 86.88 101 CYS A O 1
ATOM 812 N N . SER A 1 102 ? -15.987 10.145 13.512 1.00 87.00 102 SER A N 1
ATOM 813 C CA . SER A 1 102 ? -16.668 9.340 14.536 1.00 87.00 102 SER A CA 1
ATOM 814 C C . SER A 1 102 ? -17.034 7.931 14.042 1.00 87.00 102 SER A C 1
ATOM 816 O O . SER A 1 102 ? -17.956 7.293 14.559 1.00 87.00 102 SER A O 1
ATOM 818 N N . ALA A 1 103 ? -16.384 7.456 12.972 1.00 88.62 103 ALA A N 1
ATOM 819 C CA . ALA A 1 103 ? -16.652 6.136 12.408 1.00 88.62 103 ALA A CA 1
ATOM 820 C C . ALA A 1 103 ? -16.265 5.029 13.397 1.00 88.62 103 ALA A C 1
ATOM 822 O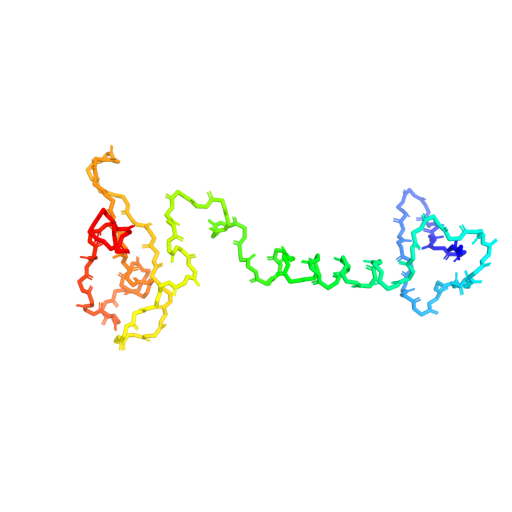 O . ALA A 1 103 ? -15.192 5.054 13.996 1.00 88.62 103 ALA A O 1
ATOM 823 N N . LYS A 1 104 ? -17.142 4.029 13.544 1.00 89.88 104 LYS A N 1
ATOM 824 C CA . LYS A 1 104 ? -16.880 2.873 14.407 1.00 89.88 104 LYS A CA 1
ATOM 825 C C . LYS A 1 104 ? -15.806 1.981 13.791 1.00 89.88 104 LYS A C 1
ATOM 827 O O . LYS A 1 104 ? -15.779 1.769 12.580 1.00 89.88 104 LYS A O 1
ATOM 832 N N . MET A 1 105 ? -14.969 1.412 14.652 1.00 90.88 105 MET A N 1
ATOM 833 C CA . MET A 1 105 ? -14.032 0.367 14.259 1.00 90.88 105 MET A CA 1
ATOM 834 C C . MET A 1 105 ? -14.793 -0.892 13.836 1.00 90.88 105 MET A C 1
ATOM 836 O O . MET A 1 105 ? -15.696 -1.352 14.538 1.00 90.88 105 MET A O 1
ATOM 840 N N . VAL A 1 106 ? -14.421 -1.457 12.691 1.00 93.12 106 VAL A N 1
ATOM 841 C CA . VAL A 1 106 ? -15.062 -2.650 12.127 1.00 93.12 106 VAL A CA 1
ATOM 842 C C . VAL A 1 106 ? -14.204 -3.869 12.433 1.00 93.12 106 VAL A C 1
ATOM 844 O O . VAL A 1 106 ? -12.993 -3.836 12.253 1.00 93.12 106 VAL A O 1
ATOM 847 N N . ASN A 1 107 ? -14.807 -4.959 12.907 1.00 93.75 107 ASN A N 1
ATOM 848 C CA . ASN A 1 107 ? -14.065 -6.186 13.194 1.00 93.75 107 ASN A CA 1
ATOM 849 C C . ASN A 1 107 ? -13.540 -6.815 11.894 1.00 93.75 107 ASN A C 1
ATOM 851 O O . ASN A 1 107 ? -14.317 -7.085 10.975 1.00 93.75 107 ASN A O 1
ATOM 855 N N . ARG A 1 108 ? -12.234 -7.093 11.856 1.00 94.00 108 ARG A N 1
ATOM 856 C CA . ARG A 1 108 ? -11.545 -7.676 10.704 1.00 94.00 108 ARG A CA 1
ATOM 857 C C . ARG A 1 108 ? -12.182 -8.991 10.244 1.00 94.00 108 ARG A C 1
ATOM 859 O O . ARG A 1 108 ? -12.478 -9.143 9.067 1.00 94.00 108 ARG A O 1
ATOM 866 N N . ALA A 1 109 ? -12.430 -9.916 11.170 1.00 92.69 109 ALA A N 1
ATOM 867 C CA . ALA A 1 109 ? -12.937 -11.249 10.848 1.00 92.69 109 ALA A CA 1
ATOM 868 C C . ALA A 1 109 ? -14.354 -11.219 10.258 1.00 92.69 109 ALA A C 1
ATOM 870 O O . ALA A 1 109 ? -14.733 -12.125 9.526 1.00 92.69 109 ALA A O 1
ATOM 871 N N . LYS A 1 110 ? -15.145 -10.184 10.572 1.00 93.25 110 LYS A N 1
ATOM 872 C CA . LYS A 1 110 ? -16.490 -10.022 10.006 1.00 93.25 110 LYS A CA 1
ATOM 873 C C . LYS A 1 110 ? -16.449 -9.506 8.572 1.00 93.25 110 LYS A C 1
ATOM 875 O O . LYS A 1 110 ? -17.244 -9.959 7.763 1.00 93.25 110 LYS A O 1
ATOM 880 N N . ILE A 1 111 ? -15.558 -8.561 8.274 1.00 93.25 111 ILE A N 1
ATOM 881 C CA . ILE A 1 111 ? -15.522 -7.908 6.960 1.00 93.25 111 ILE A CA 1
ATOM 882 C C . ILE A 1 111 ? -14.737 -8.708 5.920 1.00 93.25 111 ILE A C 1
ATOM 884 O O . ILE A 1 111 ? -15.104 -8.701 4.758 1.00 93.25 111 ILE A O 1
ATOM 888 N N . GLU A 1 112 ? -13.702 -9.440 6.339 1.00 93.69 112 GLU A N 1
ATOM 889 C CA . GLU A 1 112 ? -12.899 -10.290 5.445 1.00 93.69 112 GLU A CA 1
ATOM 890 C C . GLU A 1 112 ? -13.572 -11.624 5.092 1.00 93.69 112 GLU A C 1
ATOM 892 O O . GLU A 1 112 ? -13.044 -12.365 4.273 1.00 93.69 112 GLU A O 1
ATOM 897 N N . LYS A 1 113 ? -14.692 -11.970 5.741 1.00 90.69 113 LYS A N 1
ATOM 898 C CA . LYS A 1 113 ? -15.408 -13.233 5.507 1.00 90.69 113 LYS A CA 1
ATOM 899 C C . LYS A 1 113 ? -16.407 -13.158 4.341 1.00 90.69 113 LYS A C 1
ATOM 901 O O . LYS A 1 113 ? -16.877 -14.206 3.907 1.00 90.69 113 LYS A O 1
ATOM 906 N N . PHE A 1 114 ? -16.762 -11.951 3.902 1.00 73.06 114 PHE A N 1
ATOM 907 C CA . PHE A 1 114 ? -17.577 -11.745 2.703 1.00 73.06 114 PHE A CA 1
ATOM 908 C C . PHE A 1 114 ? -16.782 -12.110 1.451 1.00 73.06 114 PHE A C 1
ATOM 910 O O . PHE A 1 114 ? -17.398 -12.721 0.553 1.00 73.06 114 PHE A O 1
#

Radius of gyration: 23.09 Å; chains: 1; bounding box: 55×28×55 Å

pLDDT: mean 86.75, std 7.49, range [60.25, 96.62]

Secondary structure (DSSP, 8-state):
-EES-EEEETTEEEEPPGGGSEE-TTSS--SS-HHHHHHHHHHHHHT-TTSS-HHHHT-S-TTTTT-B-TTT-SBEEEEEETTTTEEEEEEHHHHHSTTS--PPPEEHHHHTT-